Protein AF-A0A9D7CZA5-F1 (afdb_monomer)

Radius of gyration: 18.23 Å; Cα contacts (8 Å, |Δi|>4): 110; chains: 1; bounding box: 35×33×48 Å

Nearest PDB structures (foldseek):
  3wmr-assembly3_C  TM=8.421E-01  e=1.450E-01  Streptomyces halstedii
  1xrr-assembly1_A  TM=8.320E-01  e=4.072E-01  Thermoplasma acidophilum
  1gxs-assembly1_D  TM=5.970E-01  e=9.303E-01  Sorghum bicolor
  4iqe-assembly1_B  TM=3.210E-01  e=7.863E+00  Bacillus anthracis

Solvent-accessible surface area (backbone atoms only — not comparable to full-atom values): 5922 Å² total; per-residue (Å²): 108,69,37,78,40,105,58,94,59,70,37,78,58,67,68,72,68,82,68,52,75,71,87,70,74,88,54,65,69,60,52,32,54,54,35,51,65,45,83,59,82,39,83,45,80,42,15,32,94,63,27,82,78,59,98,57,42,68,62,52,64,62,28,34,74,43,69,45,81,47,71,41,65,86,23,21,66,56,29,78,75,66,33,38,69,62,51,49,52,54,54,52,62,58,71,74,105

Structure (mmCIF, N/CA/C/O backbone):
data_AF-A0A9D7CZA5-F1
#
_entry.id   AF-A0A9D7CZA5-F1
#
loop_
_atom_site.group_PDB
_atom_site.id
_atom_site.type_symbol
_atom_site.label_atom_id
_atom_site.label_alt_id
_atom_site.label_comp_id
_atom_site.label_asym_id
_atom_site.label_entity_id
_atom_site.label_seq_id
_atom_site.pdbx_PDB_ins_code
_atom_site.Cartn_x
_atom_site.Cartn_y
_atom_site.Cartn_z
_atom_site.occupancy
_atom_site.B_iso_or_equiv
_atom_site.auth_seq_id
_atom_site.auth_comp_id
_atom_site.auth_asym_id
_atom_site.auth_atom_id
_atom_site.pdbx_PDB_model_num
ATOM 1 N N . MET A 1 1 ? 7.344 -11.468 -22.134 1.00 72.25 1 MET A N 1
ATOM 2 C CA . MET A 1 1 ? 7.075 -11.820 -23.543 1.00 72.25 1 MET A CA 1
ATOM 3 C C . MET A 1 1 ? 7.873 -10.854 -24.406 1.00 72.25 1 MET A C 1
ATOM 5 O O . MET A 1 1 ? 7.912 -9.675 -24.074 1.00 72.25 1 MET A O 1
ATOM 9 N N . THR A 1 2 ? 8.581 -11.333 -25.421 1.00 88.06 2 THR A N 1
ATOM 10 C CA . THR A 1 2 ? 9.442 -10.518 -26.295 1.00 88.06 2 THR A CA 1
ATOM 11 C C . THR A 1 2 ? 8.942 -10.586 -27.737 1.00 88.06 2 THR A C 1
ATOM 13 O O . THR A 1 2 ? 8.266 -11.544 -28.108 1.00 88.06 2 THR A O 1
ATOM 16 N N . ALA A 1 3 ? 9.255 -9.566 -28.532 1.00 87.56 3 ALA A N 1
ATOM 17 C CA . ALA A 1 3 ? 9.012 -9.506 -29.971 1.00 87.56 3 ALA A CA 1
ATOM 18 C C . ALA A 1 3 ? 10.347 -9.331 -30.720 1.00 87.56 3 ALA A C 1
ATOM 20 O O . ALA A 1 3 ? 11.304 -8.832 -30.121 1.00 87.56 3 ALA A O 1
ATOM 21 N N . PRO A 1 4 ? 10.444 -9.736 -31.998 1.00 91.69 4 PRO A N 1
ATOM 22 C CA . PRO A 1 4 ? 11.604 -9.422 -32.830 1.00 91.69 4 PRO A CA 1
ATOM 23 C C . PRO A 1 4 ? 11.828 -7.906 -32.902 1.00 91.69 4 PRO A C 1
ATOM 25 O O . PRO A 1 4 ? 10.864 -7.144 -32.964 1.00 91.69 4 PRO A O 1
ATOM 28 N N . ALA A 1 5 ? 13.086 -7.468 -32.866 1.00 88.38 5 ALA A N 1
ATOM 29 C CA . ALA A 1 5 ? 13.441 -6.081 -33.159 1.00 88.38 5 ALA A CA 1
ATOM 30 C C . ALA A 1 5 ? 13.428 -5.823 -34.681 1.00 88.38 5 ALA A C 1
ATOM 32 O O . ALA A 1 5 ? 13.474 -6.768 -35.464 1.00 88.38 5 ALA A O 1
ATOM 33 N N . ASP A 1 6 ? 13.476 -4.556 -35.110 1.00 86.00 6 ASP A N 1
ATOM 34 C CA . ASP A 1 6 ? 13.627 -4.165 -36.532 1.00 86.00 6 ASP A CA 1
ATOM 35 C C . ASP A 1 6 ? 15.018 -4.520 -37.133 1.00 86.00 6 ASP A C 1
ATOM 37 O O . ASP A 1 6 ? 15.379 -4.076 -38.221 1.00 86.00 6 ASP A O 1
ATOM 41 N N . GLY A 1 7 ? 15.818 -5.321 -36.424 1.00 87.75 7 GLY A N 1
ATOM 42 C CA . GLY A 1 7 ? 17.155 -5.792 -36.785 1.00 87.75 7 GLY A CA 1
ATOM 43 C C . GLY A 1 7 ? 17.476 -7.091 -36.038 1.00 87.75 7 GLY A C 1
ATOM 44 O O . GLY A 1 7 ? 16.573 -7.842 -35.675 1.00 87.75 7 GLY A O 1
ATOM 45 N N . GLU A 1 8 ? 18.750 -7.377 -35.764 1.00 90.69 8 GLU A N 1
ATOM 46 C CA . GLU A 1 8 ? 19.095 -8.543 -34.941 1.00 90.69 8 GLU A CA 1
ATOM 47 C C . GLU A 1 8 ? 18.729 -8.315 -33.465 1.00 90.69 8 GLU A C 1
ATOM 49 O O . GLU A 1 8 ? 19.163 -7.348 -32.838 1.00 90.69 8 GLU A O 1
ATOM 54 N N . GLY A 1 9 ? 17.941 -9.230 -32.894 1.00 92.50 9 GLY A N 1
ATOM 55 C CA . GLY A 1 9 ? 17.630 -9.267 -31.465 1.00 92.50 9 GLY A CA 1
ATOM 56 C C . GLY A 1 9 ? 16.137 -9.230 -31.144 1.00 92.50 9 GLY A C 1
ATOM 57 O O . GLY A 1 9 ? 15.274 -9.432 -31.998 1.00 92.50 9 GLY A O 1
ATOM 58 N N . TYR A 1 10 ? 15.842 -8.988 -29.867 1.00 93.50 10 TYR A N 1
ATOM 59 C CA . TYR A 1 10 ? 14.487 -8.979 -29.326 1.00 93.50 10 TYR A CA 1
ATOM 60 C C . TYR A 1 10 ? 14.235 -7.719 -28.501 1.00 93.50 10 TYR A C 1
ATOM 62 O O . TYR A 1 10 ? 15.101 -7.265 -27.753 1.00 93.50 10 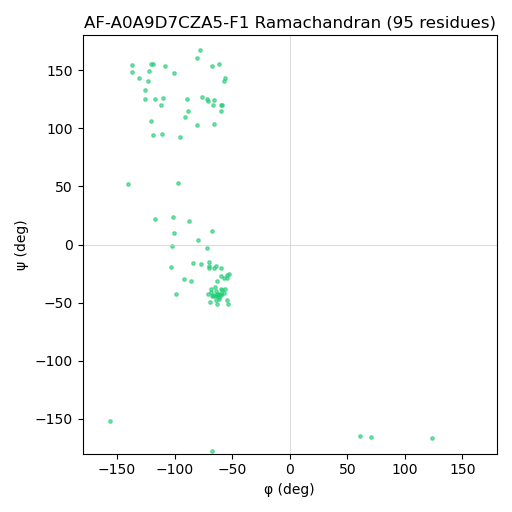TYR A O 1
ATOM 70 N N . VAL A 1 11 ? 13.015 -7.199 -28.585 1.00 91.12 11 VAL A N 1
ATOM 71 C CA . VAL A 1 11 ? 12.493 -6.143 -27.715 1.00 91.12 11 VAL A CA 1
ATOM 72 C C . VAL A 1 11 ? 11.448 -6.719 -26.766 1.00 91.12 11 VAL A C 1
ATOM 74 O O . VAL A 1 11 ? 10.788 -7.715 -27.063 1.00 91.12 11 VAL A O 1
ATOM 77 N N . TRP A 1 12 ? 11.273 -6.101 -25.600 1.00 87.38 12 TRP A N 1
ATOM 78 C CA . TRP A 1 12 ? 10.173 -6.460 -24.708 1.00 87.38 12 TRP A CA 1
ATOM 79 C C . TRP A 1 12 ? 8.843 -6.102 -25.367 1.00 87.38 12 TRP A C 1
ATOM 81 O O . TRP A 1 12 ? 8.620 -4.948 -25.725 1.00 87.38 12 TRP A O 1
ATOM 91 N N . ALA A 1 13 ? 7.958 -7.088 -25.497 1.00 86.00 13 ALA A N 1
ATOM 92 C CA . ALA A 1 13 ? 6.583 -6.844 -25.890 1.00 86.00 13 ALA A CA 1
ATOM 93 C C . ALA A 1 13 ? 5.826 -6.376 -24.641 1.00 86.00 13 ALA A C 1
ATOM 95 O O . ALA A 1 13 ? 5.520 -7.168 -23.749 1.00 86.00 13 ALA A O 1
ATOM 96 N N . TYR A 1 14 ? 5.587 -5.071 -24.559 1.00 83.69 14 TYR A N 1
ATOM 97 C CA . TYR A 1 14 ? 4.734 -4.434 -23.561 1.00 83.69 14 TYR A CA 1
ATOM 98 C C . TYR A 1 14 ? 3.875 -3.381 -24.261 1.00 83.69 14 TYR A C 1
ATOM 100 O O . TYR A 1 14 ? 4.256 -2.858 -25.308 1.00 83.69 14 TYR A O 1
ATOM 108 N N . ASP A 1 15 ? 2.716 -3.069 -23.689 1.00 84.12 15 ASP A N 1
ATOM 109 C CA . ASP A 1 15 ? 1.877 -1.978 -24.181 1.00 84.12 15 ASP A CA 1
ATOM 110 C C . ASP A 1 15 ? 2.602 -0.632 -23.956 1.00 84.12 15 ASP A C 1
ATOM 112 O O . ASP A 1 15 ? 2.891 -0.299 -22.800 1.00 84.12 15 ASP A O 1
ATOM 116 N N . PRO A 1 16 ? 2.890 0.162 -25.012 1.00 80.88 16 PRO A N 1
ATOM 117 C CA . PRO A 1 16 ? 3.573 1.453 -24.900 1.00 80.88 16 PRO A CA 1
ATOM 118 C C . PRO A 1 16 ? 2.934 2.422 -23.898 1.00 80.88 16 PRO A C 1
ATOM 120 O O . PRO A 1 16 ? 3.643 3.261 -23.336 1.00 80.88 16 PRO A O 1
ATOM 123 N N . LEU A 1 17 ? 1.632 2.292 -23.614 1.00 81.00 17 LEU A N 1
ATOM 124 C CA . LEU A 1 17 ? 0.941 3.101 -22.610 1.00 81.00 17 LEU A CA 1
ATOM 125 C C . LEU A 1 17 ? 1.422 2.836 -21.179 1.00 81.00 17 LEU A C 1
ATOM 127 O O . LEU A 1 17 ? 1.326 3.732 -20.348 1.00 81.00 17 LEU A O 1
ATOM 131 N N . HIS A 1 18 ? 2.057 1.696 -20.891 1.00 76.12 18 HIS A N 1
ATOM 132 C CA . HIS A 1 18 ? 2.733 1.481 -19.602 1.00 76.12 18 HIS A CA 1
ATOM 133 C C . HIS A 1 18 ? 3.909 2.445 -19.386 1.00 76.12 18 HIS A C 1
ATOM 135 O O . HIS A 1 18 ? 4.355 2.646 -18.258 1.00 76.12 18 HIS A O 1
ATOM 141 N N . ARG A 1 19 ? 4.419 3.056 -20.463 1.00 73.88 19 ARG A N 1
ATOM 142 C CA . ARG A 1 19 ? 5.422 4.128 -20.421 1.00 73.88 19 ARG A CA 1
ATOM 143 C C . ARG A 1 19 ? 4.837 5.515 -20.641 1.00 73.88 19 ARG A C 1
ATOM 145 O O . ARG A 1 19 ? 5.602 6.486 -20.617 1.00 73.88 19 ARG A O 1
ATOM 152 N N . ALA A 1 20 ? 3.529 5.637 -20.868 1.00 79.62 20 ALA A N 1
ATOM 153 C CA . ALA A 1 20 ? 2.898 6.943 -20.901 1.00 79.62 20 ALA A CA 1
ATOM 154 C C . ALA A 1 20 ? 3.151 7.605 -19.545 1.00 79.62 20 ALA A C 1
ATOM 156 O O . ALA A 1 20 ? 2.790 7.078 -18.492 1.00 79.62 20 ALA A O 1
ATOM 157 N N . ARG A 1 21 ? 3.813 8.764 -19.559 1.00 67.56 21 ARG A N 1
ATOM 158 C CA . ARG A 1 21 ? 3.883 9.594 -18.360 1.00 67.56 21 ARG A CA 1
ATOM 159 C C . ARG A 1 21 ? 2.462 10.060 -18.100 1.00 67.56 21 ARG A C 1
ATOM 161 O O . ARG A 1 21 ? 1.990 10.944 -18.808 1.00 67.56 21 ARG A O 1
ATOM 168 N N . SER A 1 22 ? 1.785 9.474 -17.116 1.00 61.34 22 SER A N 1
ATOM 169 C CA . SER A 1 22 ? 0.625 10.142 -16.537 1.00 61.34 22 SER A CA 1
ATOM 170 C C . SER A 1 22 ? 1.144 11.468 -15.975 1.00 61.34 22 SER A C 1
ATOM 172 O O . SER A 1 22 ? 2.004 11.446 -15.093 1.00 61.34 22 SER A O 1
ATOM 174 N N . PRO A 1 23 ? 0.728 12.626 -16.513 1.00 64.88 23 PRO A N 1
ATOM 175 C CA . PRO A 1 23 ? 1.286 13.915 -16.113 1.00 64.88 23 PRO A CA 1
ATOM 176 C C . PRO A 1 23 ? 0.830 14.333 -14.710 1.00 64.88 23 PRO A C 1
ATOM 178 O O . PRO A 1 23 ? 1.255 15.374 -14.214 1.00 64.88 23 PRO A O 1
ATOM 181 N N . TYR A 1 24 ? -0.038 13.548 -14.068 1.00 73.69 24 TYR A N 1
ATOM 182 C CA . TYR A 1 24 ? -0.562 13.866 -12.754 1.00 73.69 24 TYR A CA 1
ATOM 183 C C . TYR A 1 24 ? 0.361 13.317 -11.665 1.00 73.69 24 TYR A C 1
ATOM 185 O O . TYR A 1 24 ? 0.498 12.097 -11.536 1.00 73.69 24 TYR A O 1
ATOM 193 N N . PRO A 1 25 ? 0.990 14.194 -10.864 1.00 82.50 25 PRO A N 1
ATOM 194 C CA . PRO A 1 25 ? 1.724 13.748 -9.694 1.00 82.50 25 PRO A CA 1
ATOM 195 C C . PRO A 1 25 ? 0.770 13.055 -8.719 1.00 82.50 25 PRO A C 1
ATOM 197 O O . 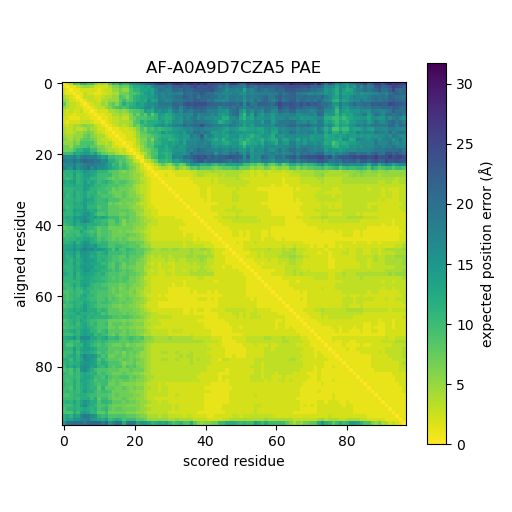PRO A 1 25 ? -0.429 13.346 -8.679 1.00 82.50 25 PRO A O 1
ATOM 200 N N . PHE A 1 26 ? 1.313 12.168 -7.888 1.00 87.12 26 PHE A N 1
ATOM 201 C CA . PHE A 1 26 ? 0.553 11.609 -6.779 1.00 87.12 26 PHE A CA 1
ATOM 202 C C . PHE A 1 26 ? 0.104 12.736 -5.837 1.00 87.12 26 PHE A C 1
ATOM 204 O O . PHE A 1 26 ? 0.927 13.462 -5.279 1.00 87.12 26 PHE A O 1
ATOM 211 N N . GLN A 1 27 ? -1.208 12.888 -5.658 1.00 92.75 27 GLN A N 1
ATOM 212 C CA . GLN A 1 27 ? -1.786 13.920 -4.802 1.00 92.75 27 GLN A CA 1
ATOM 213 C C . GLN A 1 27 ? -2.061 13.353 -3.405 1.00 92.75 27 GLN A C 1
ATOM 215 O O . GLN A 1 27 ? -3.139 12.821 -3.143 1.00 92.75 27 GLN A O 1
ATOM 220 N N . ALA A 1 28 ? -1.097 13.492 -2.490 1.00 93.56 28 ALA A N 1
ATOM 221 C CA . ALA A 1 28 ? -1.195 12.947 -1.131 1.00 93.56 28 ALA A CA 1
ATOM 222 C C . ALA A 1 28 ? -2.441 13.434 -0.367 1.00 93.56 28 ALA A C 1
ATOM 224 O O . ALA A 1 28 ? -3.098 12.650 0.316 1.00 93.56 28 ALA A O 1
ATOM 225 N N . ALA A 1 29 ? -2.823 14.705 -0.537 1.00 95.38 29 ALA A N 1
ATOM 226 C CA . ALA A 1 29 ? -4.033 15.255 0.073 1.00 95.38 29 ALA A CA 1
ATOM 227 C C . ALA A 1 29 ? -5.311 14.562 -0.431 1.00 95.38 29 ALA A C 1
ATOM 229 O O . ALA A 1 29 ? -6.166 14.195 0.374 1.00 95.38 29 ALA A O 1
ATOM 230 N N . ALA A 1 30 ? -5.418 14.333 -1.745 1.00 96.31 30 ALA A N 1
ATOM 231 C CA . ALA A 1 30 ? -6.556 13.634 -2.336 1.00 96.31 30 ALA A CA 1
ATOM 232 C C . ALA A 1 30 ? -6.604 12.170 -1.877 1.00 96.31 30 ALA A C 1
ATOM 234 O O . ALA A 1 30 ? -7.655 11.695 -1.454 1.00 96.31 30 ALA A O 1
ATOM 235 N N . PHE A 1 31 ? -5.457 11.480 -1.871 1.00 96.62 31 PHE A N 1
ATOM 236 C CA . PHE A 1 31 ? -5.354 10.119 -1.342 1.00 96.62 31 PHE A CA 1
ATOM 237 C C . PHE A 1 31 ? -5.878 10.030 0.095 1.00 96.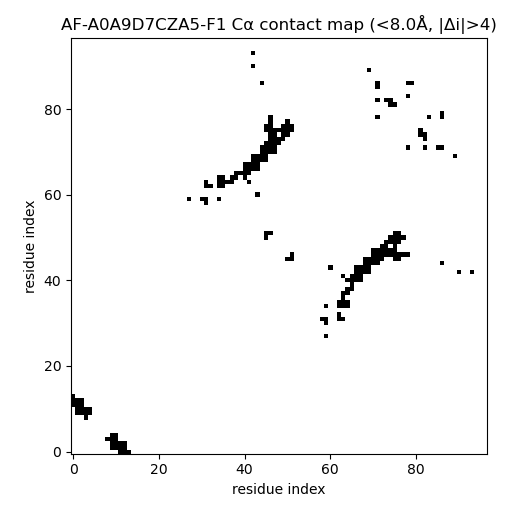62 31 PHE A C 1
ATOM 239 O O . PHE A 1 31 ? -6.741 9.202 0.381 1.00 96.62 31 PHE A O 1
ATOM 246 N N . ARG A 1 32 ? -5.404 10.903 0.995 1.00 97.75 32 ARG A N 1
ATOM 247 C CA . ARG A 1 32 ? -5.828 10.887 2.402 1.00 97.75 32 ARG A CA 1
ATOM 248 C C . ARG A 1 32 ? -7.311 11.214 2.566 1.00 97.75 32 ARG A C 1
ATOM 250 O O . ARG A 1 32 ? -7.960 10.609 3.413 1.00 97.75 32 ARG A O 1
ATOM 257 N N . ALA A 1 33 ? -7.859 12.119 1.752 1.00 98.19 33 ALA A N 1
ATOM 258 C CA . ALA A 1 33 ? -9.291 12.412 1.757 1.00 98.19 33 ALA A CA 1
ATOM 259 C C . ALA A 1 33 ? -10.126 11.177 1.378 1.00 98.19 33 ALA A C 1
ATOM 261 O O . ALA A 1 33 ? -11.117 10.882 2.045 1.00 98.19 33 ALA A O 1
ATOM 262 N N . PHE A 1 34 ? -9.698 10.415 0.366 1.00 97.88 34 PHE A N 1
ATOM 263 C CA . PHE A 1 34 ? -10.352 9.155 0.006 1.00 97.88 34 PHE A CA 1
ATOM 264 C C . PHE A 1 34 ? -10.178 8.080 1.081 1.00 97.88 34 PHE A C 1
ATOM 266 O O . PHE A 1 34 ? -11.160 7.447 1.460 1.00 97.88 34 PHE A O 1
ATOM 273 N N . ALA A 1 35 ? -8.972 7.913 1.627 1.00 98.25 35 ALA A N 1
ATOM 274 C CA . ALA A 1 35 ? -8.712 6.965 2.710 1.00 98.25 35 ALA A CA 1
ATOM 275 C C . ALA A 1 35 ? -9.597 7.241 3.942 1.00 98.25 35 ALA A C 1
ATOM 277 O O . ALA A 1 35 ? -10.188 6.319 4.503 1.00 98.25 35 ALA A O 1
ATOM 278 N N . ALA A 1 36 ? -9.778 8.514 4.304 1.00 98.25 36 ALA A N 1
ATOM 279 C CA . ALA A 1 36 ? -10.637 8.932 5.411 1.00 98.25 36 ALA A CA 1
ATOM 280 C C . ALA A 1 36 ? -12.142 8.752 5.143 1.00 98.25 36 ALA A C 1
ATOM 282 O O . ALA A 1 36 ? -12.938 8.756 6.090 1.00 98.25 36 ALA A O 1
ATOM 283 N N . ALA A 1 37 ? -12.552 8.617 3.879 1.00 98.38 37 ALA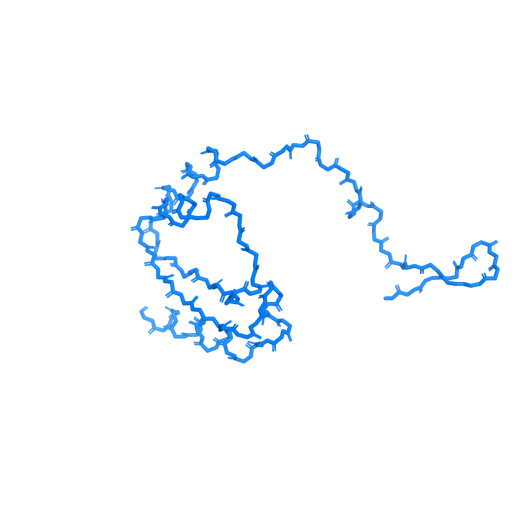 A N 1
ATOM 284 C CA . ALA A 1 37 ? -13.935 8.350 3.493 1.00 98.38 37 ALA A CA 1
ATOM 285 C C . ALA A 1 37 ? -14.293 6.854 3.541 1.00 98.38 37 ALA A C 1
ATOM 287 O O . ALA A 1 37 ? -15.476 6.517 3.563 1.00 98.38 37 ALA A O 1
ATOM 288 N N . ILE A 1 38 ? -13.303 5.956 3.588 1.00 98.44 38 ILE A N 1
ATOM 289 C CA . ILE A 1 38 ? -13.532 4.513 3.698 1.00 98.44 38 ILE A CA 1
ATOM 290 C C . ILE A 1 38 ? -14.049 4.183 5.104 1.00 98.44 38 ILE A C 1
ATOM 292 O O . ILE A 1 38 ? -13.428 4.521 6.113 1.00 98.44 38 ILE A O 1
ATOM 296 N N . GLN A 1 39 ? -15.216 3.535 5.157 1.00 98.00 39 GLN A N 1
ATOM 297 C CA . GLN A 1 39 ? -15.912 3.191 6.404 1.00 98.00 39 GLN A CA 1
ATOM 298 C C . GLN A 1 39 ? -15.767 1.717 6.800 1.00 98.00 39 GLN A C 1
ATOM 300 O O . GLN A 1 39 ? -16.002 1.379 7.957 1.00 98.00 39 GLN A O 1
ATOM 305 N N . CYS A 1 40 ? -15.403 0.839 5.863 1.00 97.31 40 CYS A N 1
ATOM 306 C CA . CYS A 1 40 ? -15.152 -0.565 6.166 1.00 97.31 40 CYS A CA 1
ATOM 307 C C . CYS A 1 40 ? -13.745 -0.767 6.759 1.00 97.31 40 CYS A C 1
ATOM 309 O O . CYS A 1 40 ? -12.873 0.089 6.575 1.00 97.31 40 CYS A O 1
ATOM 311 N N . PRO A 1 41 ? -13.503 -1.892 7.457 1.00 97.94 41 PRO A N 1
ATOM 312 C CA . PRO A 1 41 ? -12.157 -2.276 7.859 1.00 97.94 41 PRO A CA 1
ATOM 313 C C . PRO A 1 41 ? -11.211 -2.367 6.655 1.00 97.94 41 PRO A C 1
ATOM 315 O O . PRO A 1 41 ? -11.608 -2.820 5.579 1.00 97.94 41 PRO A O 1
ATOM 318 N N . VAL A 1 42 ? -9.952 -1.971 6.846 1.00 98.38 42 VAL A N 1
ATOM 3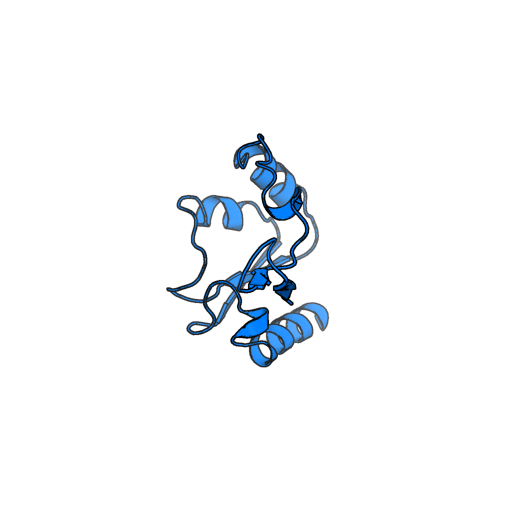19 C CA . VAL A 1 42 ? -8.898 -2.045 5.826 1.00 98.38 42 VAL A CA 1
ATOM 320 C C . VAL A 1 42 ? -7.694 -2.803 6.367 1.00 98.38 42 VAL A C 1
ATOM 322 O O . VAL A 1 42 ? -7.121 -2.420 7.384 1.00 98.38 42 VAL A O 1
ATOM 325 N N . LEU A 1 43 ? -7.265 -3.841 5.654 1.00 98.50 43 LEU A N 1
ATOM 326 C CA . LEU A 1 43 ? -5.975 -4.482 5.887 1.00 98.50 43 LEU A CA 1
ATOM 327 C C . LEU A 1 43 ? -4.893 -3.796 5.046 1.00 98.50 43 LEU A C 1
ATOM 329 O O . LEU A 1 43 ? -5.000 -3.723 3.823 1.00 98.50 43 LEU A O 1
ATOM 333 N N . ILE A 1 44 ? -3.830 -3.343 5.702 1.00 97.88 44 ILE A N 1
ATOM 334 C CA . ILE A 1 44 ? -2.627 -2.794 5.079 1.00 97.88 44 ILE A CA 1
ATOM 335 C C . ILE A 1 44 ? -1.491 -3.781 5.338 1.00 97.88 44 ILE A C 1
ATOM 337 O O . ILE A 1 44 ? -1.155 -4.064 6.487 1.00 97.88 44 ILE A O 1
ATOM 341 N N . VAL A 1 45 ? -0.900 -4.316 4.270 1.00 97.94 45 VAL A N 1
ATOM 342 C CA . VAL A 1 45 ? 0.209 -5.273 4.366 1.00 97.94 45 VAL A CA 1
ATOM 343 C C . VAL A 1 45 ? 1.491 -4.611 3.877 1.00 97.94 45 VAL A C 1
ATOM 345 O O . VAL A 1 45 ? 1.536 -4.092 2.765 1.00 97.94 45 VAL A O 1
ATOM 348 N N . SER A 1 46 ? 2.528 -4.636 4.710 1.00 97.19 46 SER A N 1
ATOM 349 C CA . SER A 1 46 ? 3.872 -4.149 4.399 1.00 97.19 46 SER A CA 1
ATOM 350 C C . SER A 1 46 ? 4.812 -5.303 4.050 1.00 97.19 46 SER A C 1
ATOM 352 O O . SER A 1 46 ? 4.702 -6.406 4.587 1.00 97.19 46 SER A O 1
ATOM 354 N N . GLY A 1 47 ? 5.759 -5.032 3.152 1.00 97.00 47 GLY A N 1
ATOM 355 C CA . GLY A 1 47 ? 6.781 -5.976 2.699 1.00 97.00 47 GLY A CA 1
ATOM 356 C C . GLY A 1 47 ? 8.054 -6.009 3.547 1.00 97.00 47 GLY A C 1
ATOM 357 O O . GLY A 1 47 ? 9.104 -6.400 3.033 1.00 97.00 47 GLY A O 1
ATOM 358 N N . GLY A 1 48 ? 7.988 -5.544 4.798 1.00 95.06 48 GLY A N 1
ATOM 359 C CA . GLY A 1 48 ? 9.161 -5.413 5.660 1.00 95.06 48 GLY A CA 1
ATOM 360 C C . GLY A 1 48 ? 10.100 -4.290 5.214 1.00 95.06 48 GLY A C 1
ATOM 361 O O . GLY A 1 48 ? 9.726 -3.490 4.365 1.00 95.06 48 GLY A O 1
ATOM 362 N N . PRO A 1 49 ? 11.348 -4.237 5.711 1.00 95.38 49 PRO A N 1
ATOM 363 C CA . PRO A 1 49 ? 12.266 -3.111 5.480 1.00 95.38 49 PRO A CA 1
ATOM 364 C C . PRO A 1 49 ? 12.615 -2.824 4.010 1.00 95.38 49 PRO A C 1
ATOM 366 O O . PRO A 1 49 ? 13.090 -1.741 3.683 1.00 95.38 49 PRO A O 1
ATOM 369 N N . THR A 1 50 ? 12.420 -3.806 3.125 1.00 95.25 50 THR A N 1
ATOM 370 C CA . THR A 1 50 ? 12.674 -3.693 1.674 1.00 95.25 50 THR A CA 1
ATOM 371 C C . THR A 1 50 ? 11.393 -3.464 0.864 1.00 95.25 50 THR A C 1
ATOM 373 O O . THR A 1 50 ? 11.392 -3.558 -0.367 1.00 95.25 50 THR A O 1
ATOM 376 N N . GLY A 1 51 ? 10.282 -3.197 1.554 1.00 94.75 51 GLY A N 1
ATOM 377 C CA . GLY A 1 51 ? 9.017 -2.792 0.969 1.00 94.75 51 GLY A CA 1
ATOM 378 C C . GLY A 1 51 ? 9.078 -1.406 0.331 1.00 94.75 51 GLY A C 1
ATOM 379 O O . GLY A 1 51 ? 10.112 -0.739 0.279 1.00 94.75 51 GLY A O 1
ATOM 380 N N . PHE A 1 52 ? 7.934 -0.964 -0.183 1.00 94.31 52 PHE A N 1
ATOM 381 C CA . PHE A 1 52 ? 7.793 0.402 -0.671 1.00 94.31 52 PHE A CA 1
ATOM 382 C C . PHE A 1 52 ? 7.301 1.305 0.455 1.00 94.31 52 PHE A C 1
ATOM 384 O O . PHE A 1 52 ? 6.136 1.227 0.837 1.00 94.31 52 PHE A O 1
ATOM 391 N N . HIS A 1 53 ? 8.192 2.173 0.928 1.00 94.81 53 HIS A N 1
ATOM 392 C CA . HIS A 1 53 ? 7.963 3.080 2.050 1.00 94.81 53 HIS A CA 1
ATOM 393 C C . HIS A 1 53 ? 8.090 4.536 1.578 1.00 94.81 53 HIS A C 1
ATOM 395 O O . HIS A 1 53 ? 9.207 5.053 1.469 1.00 94.81 53 HIS A O 1
ATOM 401 N N . PRO A 1 54 ? 6.983 5.205 1.199 1.00 93.62 54 PRO A N 1
ATOM 402 C CA . PRO A 1 54 ? 7.019 6.631 0.891 1.00 93.62 54 PRO A CA 1
ATOM 403 C C . PRO A 1 54 ? 7.300 7.455 2.159 1.00 93.62 54 PRO A C 1
ATOM 405 O O . PRO A 1 54 ? 6.951 7.047 3.260 1.00 93.62 54 PRO A O 1
ATOM 408 N N . LEU A 1 55 ? 7.887 8.649 2.011 1.00 95.12 55 LEU A N 1
ATOM 409 C CA . LEU A 1 55 ? 8.241 9.509 3.157 1.00 95.12 55 LEU A CA 1
ATOM 410 C C . LEU A 1 55 ? 7.042 9.867 4.055 1.00 95.12 55 LEU A C 1
ATOM 412 O O . LEU A 1 55 ? 7.216 10.096 5.244 1.00 95.12 55 LEU A O 1
ATOM 416 N N . ASP A 1 56 ? 5.840 9.924 3.482 1.00 95.81 56 ASP A N 1
ATOM 417 C CA . ASP A 1 56 ? 4.576 10.237 4.152 1.00 95.81 56 ASP A CA 1
ATOM 418 C C . ASP A 1 56 ? 3.730 8.982 4.454 1.00 95.81 56 ASP A C 1
ATOM 420 O O . ASP A 1 56 ? 2.507 9.069 4.569 1.00 95.81 56 ASP A O 1
ATOM 424 N N . GLU A 1 57 ? 4.343 7.798 4.549 1.00 96.12 57 GLU A N 1
ATOM 425 C CA . GLU A 1 57 ? 3.638 6.532 4.791 1.00 96.12 57 GLU A CA 1
ATOM 426 C C . GLU A 1 57 ? 2.761 6.561 6.044 1.00 96.12 57 GLU A C 1
ATOM 428 O O . GLU A 1 57 ? 1.583 6.214 5.959 1.00 96.12 57 GLU A O 1
ATOM 433 N N . ASP A 1 58 ? 3.286 7.037 7.174 1.00 96.69 58 ASP A N 1
ATOM 434 C CA . ASP A 1 58 ? 2.535 7.104 8.432 1.00 96.69 58 ASP A CA 1
ATOM 435 C C . ASP A 1 58 ? 1.274 7.968 8.301 1.00 96.69 58 ASP A C 1
ATOM 437 O O . ASP A 1 58 ? 0.209 7.616 8.812 1.00 96.69 58 ASP A O 1
ATOM 441 N N . GLU A 1 59 ? 1.350 9.073 7.553 1.00 97.69 59 GLU A N 1
ATOM 442 C CA . GLU A 1 59 ? 0.201 9.942 7.282 1.00 97.69 59 GLU A CA 1
ATOM 443 C C . GLU A 1 59 ? -0.831 9.251 6.383 1.00 97.69 59 GLU A C 1
ATOM 445 O O . GLU A 1 59 ? -2.041 9.419 6.559 1.00 97.69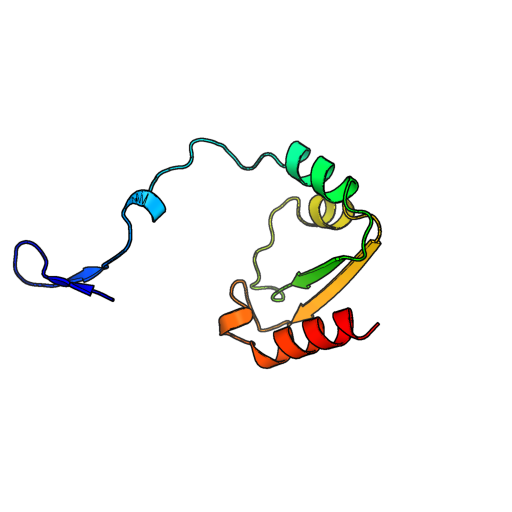 59 GLU A O 1
ATOM 450 N N . ARG A 1 60 ? -0.363 8.476 5.398 1.00 96.81 60 ARG A N 1
ATOM 451 C CA . ARG A 1 60 ? -1.214 7.726 4.466 1.00 96.81 60 ARG A CA 1
ATOM 452 C C . ARG A 1 60 ? -1.938 6.588 5.170 1.00 96.81 60 ARG A C 1
ATOM 454 O O . ARG A 1 60 ? -3.152 6.465 5.034 1.00 96.81 60 ARG A O 1
ATOM 461 N N . VAL A 1 61 ? -1.205 5.785 5.933 1.00 97.56 61 VAL A N 1
ATOM 462 C CA . VAL A 1 61 ? -1.742 4.690 6.746 1.00 97.56 61 VAL A CA 1
ATOM 463 C C . VAL A 1 61 ? -2.673 5.252 7.820 1.00 97.56 61 VAL A C 1
ATOM 465 O O . VAL A 1 61 ? -3.776 4.744 8.015 1.00 97.56 61 VAL A O 1
ATOM 468 N N . GLY A 1 62 ? -2.282 6.350 8.468 1.00 97.94 62 GLY A N 1
ATOM 469 C CA . GLY A 1 62 ? -3.059 7.033 9.500 1.00 97.94 62 GLY A CA 1
ATOM 470 C C . GLY A 1 62 ? -4.429 7.541 9.046 1.00 97.94 62 GLY A C 1
ATOM 471 O O . GLY A 1 62 ? -5.339 7.631 9.870 1.00 97.94 62 GLY A O 1
ATOM 472 N N . ALA A 1 63 ? -4.598 7.835 7.753 1.00 98.31 63 ALA A N 1
ATOM 473 C CA . ALA A 1 63 ? -5.838 8.375 7.203 1.00 98.31 63 ALA A CA 1
ATOM 474 C C . ALA A 1 63 ? -7.002 7.366 7.171 1.00 98.31 63 ALA A C 1
ATOM 476 O O . ALA A 1 63 ? -8.159 7.780 7.117 1.00 98.31 63 ALA A O 1
ATOM 477 N N . PHE A 1 64 ? -6.730 6.060 7.233 1.00 98.50 64 PHE A N 1
ATOM 478 C CA . PHE A 1 64 ? -7.781 5.043 7.300 1.00 98.50 64 PHE A CA 1
ATOM 479 C C . PHE A 1 64 ? -8.387 4.973 8.707 1.00 98.50 64 PHE A C 1
ATOM 481 O O . PHE A 1 64 ? -7.665 4.785 9.691 1.00 98.50 64 PHE A O 1
ATOM 488 N N . ARG A 1 65 ? -9.722 5.084 8.798 1.00 97.25 65 ARG A N 1
ATOM 489 C CA . ARG A 1 65 ? -10.470 5.099 10.073 1.00 97.25 65 ARG A CA 1
ATOM 490 C C . ARG A 1 65 ? -10.341 3.793 10.850 1.00 97.25 65 ARG A C 1
ATOM 492 O O . ARG A 1 65 ? -10.011 3.813 12.031 1.00 97.25 65 ARG A O 1
ATOM 499 N N . THR A 1 66 ? -10.595 2.678 10.175 1.00 97.56 66 THR A N 1
ATOM 500 C CA . THR A 1 66 ? -10.520 1.331 10.742 1.00 97.56 66 THR A CA 1
ATOM 501 C C . THR A 1 66 ? -9.503 0.553 9.937 1.00 97.56 66 THR A C 1
ATOM 503 O O . THR A 1 66 ? -9.755 0.205 8.785 1.00 97.56 66 THR A O 1
ATOM 506 N N . ARG A 1 67 ? -8.330 0.324 10.526 1.00 97.69 67 ARG A N 1
ATOM 507 C CA . ARG A 1 67 ? -7.206 -0.293 9.829 1.00 97.69 67 ARG A CA 1
ATOM 508 C C . ARG A 1 67 ? -6.501 -1.330 10.679 1.00 97.69 67 ARG A C 1
ATOM 510 O O . ARG A 1 67 ? -6.368 -1.169 11.890 1.00 97.69 67 ARG A O 1
ATOM 517 N N . GLU A 1 68 ? -5.977 -2.328 9.997 1.00 97.88 68 GLU A N 1
ATOM 518 C CA . GLU A 1 68 ? -5.075 -3.330 10.534 1.00 97.88 68 GLU A CA 1
ATOM 519 C C . GLU A 1 68 ? -3.793 -3.313 9.726 1.00 97.88 68 GLU A C 1
ATOM 521 O O . GLU A 1 68 ? -3.823 -3.163 8.506 1.00 97.88 68 GLU A O 1
ATOM 526 N N . ILE A 1 69 ? -2.667 -3.460 10.413 1.00 97.50 69 ILE A N 1
ATOM 527 C CA . ILE A 1 69 ? -1.351 -3.443 9.790 1.00 97.50 69 ILE A CA 1
ATOM 528 C C . ILE A 1 69 ? -0.717 -4.807 10.019 1.00 97.50 69 ILE A C 1
ATOM 530 O O . ILE A 1 69 ? -0.603 -5.259 11.157 1.00 97.50 69 ILE A O 1
ATOM 534 N N . ALA A 1 70 ? -0.299 -5.446 8.935 1.00 97.81 70 ALA A N 1
ATOM 535 C CA . ALA A 1 70 ? 0.484 -6.670 8.961 1.00 97.81 70 ALA A CA 1
ATOM 536 C C . ALA A 1 70 ? 1.798 -6.452 8.209 1.00 97.81 70 ALA A C 1
ATOM 538 O O . ALA A 1 70 ? 1.856 -5.683 7.250 1.00 97.81 70 ALA A O 1
ATOM 539 N N . VAL A 1 71 ? 2.855 -7.142 8.627 1.00 97.88 71 VAL A N 1
ATOM 540 C CA . VAL A 1 71 ? 4.174 -7.052 7.993 1.00 97.88 71 VAL A CA 1
ATOM 541 C C . VAL A 1 71 ? 4.634 -8.453 7.611 1.00 97.88 71 VAL A C 1
ATOM 543 O O . VAL A 1 71 ? 4.543 -9.382 8.412 1.00 97.88 71 VAL A O 1
ATOM 546 N N . ILE A 1 72 ? 5.115 -8.605 6.379 1.00 98.19 72 ILE A N 1
ATOM 547 C CA . ILE A 1 72 ? 5.847 -9.785 5.922 1.00 98.19 72 ILE A CA 1
ATOM 548 C C . ILE A 1 72 ? 7.296 -9.346 5.704 1.00 98.19 72 ILE A C 1
ATOM 550 O O . ILE A 1 72 ? 7.628 -8.817 4.644 1.00 98.19 72 ILE A O 1
ATOM 554 N N . ASP A 1 73 ? 8.141 -9.545 6.719 1.00 97.31 73 ASP A N 1
ATOM 555 C CA . ASP A 1 73 ? 9.475 -8.925 6.830 1.00 97.31 73 ASP A CA 1
ATOM 556 C C . ASP A 1 73 ? 10.407 -9.143 5.624 1.00 97.31 73 ASP A C 1
ATOM 558 O O . ASP A 1 73 ? 11.296 -8.337 5.359 1.00 97.31 73 ASP A O 1
ATOM 562 N N . ASP A 1 74 ? 10.209 -10.229 4.881 1.00 97.19 74 ASP A N 1
ATOM 563 C CA . ASP A 1 74 ? 11.054 -10.681 3.778 1.00 97.19 74 ASP A CA 1
ATOM 564 C C . ASP A 1 74 ? 10.325 -10.704 2.419 1.00 97.19 74 ASP A C 1
ATOM 566 O O . ASP A 1 74 ? 10.728 -11.434 1.510 1.00 97.19 74 ASP A O 1
ATOM 570 N N . ALA A 1 75 ? 9.235 -9.941 2.274 1.00 97.38 75 ALA A N 1
ATOM 571 C CA . ALA A 1 75 ? 8.445 -9.915 1.043 1.00 97.38 75 ALA A CA 1
ATOM 572 C C . ALA A 1 75 ? 8.863 -8.824 0.043 1.00 97.38 75 ALA A C 1
ATOM 574 O O . ALA A 1 75 ? 8.705 -9.012 -1.166 1.00 97.38 75 ALA A O 1
ATOM 575 N N . GLY A 1 76 ? 9.391 -7.689 0.498 1.00 97.31 76 GLY A N 1
ATOM 576 C CA . GLY A 1 76 ? 9.657 -6.539 -0.366 1.00 97.31 76 GLY A CA 1
ATOM 577 C C . GLY A 1 76 ? 8.388 -5.975 -1.024 1.00 97.31 76 GLY A C 1
ATOM 578 O O . GLY A 1 76 ? 7.263 -6.263 -0.614 1.00 97.31 76 GLY A O 1
ATOM 579 N N . HIS A 1 77 ? 8.542 -5.145 -2.060 1.00 96.06 77 HIS A N 1
ATOM 580 C CA . HIS A 1 77 ? 7.400 -4.446 -2.672 1.00 96.06 77 HIS A CA 1
ATOM 581 C C . HIS A 1 77 ? 6.374 -5.384 -3.336 1.00 96.06 77 HIS A C 1
ATOM 583 O O . HIS A 1 77 ? 5.165 -5.190 -3.213 1.00 96.06 77 HIS A O 1
ATOM 589 N N . MET A 1 78 ? 6.847 -6.429 -4.019 1.00 96.19 78 MET A N 1
ATOM 590 C CA . MET A 1 78 ? 6.015 -7.327 -4.827 1.00 96.19 78 MET A CA 1
ATOM 591 C C . MET A 1 78 ? 5.629 -8.591 -4.047 1.00 96.19 78 MET A C 1
ATOM 593 O O . MET A 1 78 ? 5.825 -9.704 -4.523 1.00 96.19 78 MET A O 1
ATOM 597 N N . MET A 1 79 ? 5.067 -8.428 -2.844 1.00 97.31 79 MET A N 1
ATOM 598 C CA . MET A 1 79 ? 4.747 -9.526 -1.908 1.00 97.31 79 MET A CA 1
ATOM 599 C C . MET A 1 79 ? 3.878 -10.651 -2.491 1.00 97.31 79 MET A C 1
ATOM 601 O O . MET A 1 79 ? 4.006 -11.806 -2.095 1.00 97.31 79 MET A O 1
ATOM 605 N N . HIS A 1 80 ? 3.028 -10.330 -3.468 1.00 95.94 80 HIS A N 1
ATOM 606 C CA . HIS A 1 80 ? 2.209 -11.306 -4.188 1.00 95.94 80 HIS A CA 1
ATOM 607 C C . HIS A 1 80 ? 3.029 -12.223 -5.114 1.00 95.94 80 HIS A C 1
ATOM 609 O O . HIS A 1 80 ? 2.524 -13.256 -5.535 1.00 95.94 80 HIS A O 1
ATOM 615 N N . TRP A 1 81 ? 4.287 -11.878 -5.407 1.00 96.50 81 TRP A N 1
ATOM 616 C CA . TRP A 1 81 ? 5.247 -12.728 -6.120 1.00 96.50 81 TRP A CA 1
ATOM 617 C C . TRP A 1 81 ? 6.208 -13.440 -5.174 1.00 96.50 81 TRP A C 1
ATOM 619 O O . TRP A 1 81 ? 6.524 -14.607 -5.369 1.00 96.50 81 TRP A O 1
ATOM 629 N N . THR A 1 82 ? 6.715 -12.730 -4.168 1.00 98.06 82 THR A N 1
ATOM 630 C CA . THR A 1 82 ? 7.807 -13.221 -3.313 1.00 98.06 82 THR A CA 1
ATOM 631 C C . THR A 1 82 ? 7.317 -14.070 -2.145 1.00 98.06 82 THR A C 1
ATOM 633 O O . THR A 1 82 ? 8.039 -14.966 -1.702 1.00 98.06 82 THR A O 1
ATOM 636 N N . ARG A 1 83 ? 6.119 -13.784 -1.619 1.00 98.19 83 ARG A N 1
ATOM 637 C CA . ARG A 1 83 ? 5.500 -14.450 -0.462 1.00 98.19 83 ARG A CA 1
ATOM 638 C C . ARG A 1 83 ? 3.985 -14.663 -0.665 1.00 98.19 83 ARG A C 1
ATOM 640 O O . ARG A 1 83 ? 3.205 -14.281 0.215 1.00 98.19 83 ARG A O 1
ATOM 647 N N . PRO A 1 84 ? 3.545 -15.262 -1.791 1.00 98.12 84 PRO A N 1
ATOM 648 C CA . PRO A 1 84 ? 2.126 -15.377 -2.126 1.00 98.12 84 PRO A CA 1
ATOM 649 C C . PRO A 1 84 ? 1.316 -16.123 -1.060 1.00 98.12 84 PRO A C 1
ATOM 651 O O . PRO A 1 84 ? 0.221 -15.688 -0.719 1.00 98.12 84 PRO A O 1
ATOM 654 N N . GLU A 1 85 ? 1.856 -17.190 -0.468 1.00 98.50 85 GLU A N 1
ATOM 655 C CA . GLU A 1 85 ? 1.158 -17.988 0.546 1.00 98.50 85 GLU A CA 1
ATOM 656 C C . GLU A 1 85 ? 0.955 -17.203 1.847 1.00 98.50 85 GLU A C 1
ATOM 658 O O . GLU A 1 85 ? -0.121 -17.253 2.445 1.00 98.50 85 GLU A O 1
ATOM 663 N N . ARG A 1 86 ? 1.969 -16.436 2.275 1.00 98.38 86 ARG A N 1
ATOM 664 C CA . ARG A 1 86 ? 1.872 -15.596 3.481 1.00 98.38 86 ARG A CA 1
ATOM 665 C C . ARG A 1 86 ? 0.872 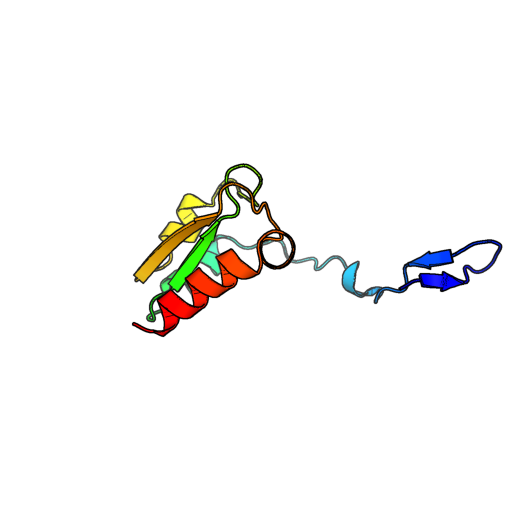-14.465 3.278 1.00 98.38 86 ARG A C 1
ATOM 667 O O . ARG A 1 86 ? 0.054 -14.213 4.158 1.00 98.38 86 ARG A O 1
ATOM 674 N N . LEU A 1 87 ? 0.910 -13.815 2.114 1.00 98.50 87 LEU A N 1
ATOM 675 C CA . LEU A 1 87 ? -0.059 -12.781 1.768 1.00 98.50 87 LEU A CA 1
ATOM 676 C C . LEU A 1 87 ? -1.484 -13.346 1.726 1.00 98.50 87 LEU A C 1
ATOM 678 O O . LEU A 1 87 ? -2.391 -12.761 2.315 1.00 98.50 87 LEU A O 1
ATOM 682 N N . ALA A 1 88 ? -1.679 -14.495 1.074 1.00 98.44 88 ALA A N 1
ATOM 683 C CA . ALA A 1 88 ? -2.980 -15.146 0.977 1.00 98.44 88 ALA A CA 1
ATOM 684 C C . ALA A 1 88 ? -3.543 -15.498 2.360 1.00 98.44 88 ALA A C 1
ATOM 686 O O . ALA A 1 88 ? -4.716 -15.236 2.620 1.00 98.44 88 ALA A O 1
ATOM 687 N N . ALA A 1 89 ? -2.713 -16.017 3.270 1.00 98.50 89 ALA A N 1
ATOM 688 C CA . ALA A 1 89 ? -3.131 -16.322 4.635 1.00 98.50 89 ALA A CA 1
ATOM 689 C C . ALA A 1 89 ? -3.645 -15.079 5.384 1.00 98.50 89 ALA A C 1
ATOM 691 O O . ALA A 1 89 ? -4.690 -15.148 6.029 1.00 98.50 89 ALA A O 1
ATOM 692 N N . LEU A 1 90 ? -2.961 -13.933 5.259 1.00 98.44 90 LEU A N 1
ATOM 693 C CA . LEU A 1 90 ? -3.401 -12.668 5.862 1.00 98.44 90 LEU A CA 1
ATOM 694 C C . LEU A 1 90 ? -4.743 -12.196 5.288 1.00 98.44 90 LEU A C 1
ATOM 696 O O . LEU A 1 90 ? -5.628 -11.795 6.041 1.00 98.44 90 LEU A O 1
ATOM 700 N N . ILE A 1 91 ? -4.907 -12.280 3.965 1.00 98.25 91 ILE A N 1
ATOM 701 C CA . ILE A 1 91 ? -6.143 -11.887 3.277 1.00 98.25 91 ILE A CA 1
ATOM 702 C C . ILE A 1 91 ? -7.315 -12.776 3.711 1.00 98.25 91 ILE A C 1
ATOM 704 O O . ILE A 1 91 ? -8.375 -12.266 4.071 1.00 98.25 91 ILE A O 1
ATOM 708 N N . VAL A 1 92 ? -7.130 -14.099 3.721 1.00 98.44 92 VAL A N 1
ATOM 709 C CA . VAL A 1 92 ? -8.166 -15.053 4.151 1.00 98.44 92 VAL A CA 1
ATOM 710 C C . VAL A 1 92 ? -8.544 -14.817 5.611 1.00 98.44 92 VAL A C 1
ATOM 712 O O . VAL A 1 92 ? -9.728 -14.744 5.929 1.00 98.44 92 VAL A O 1
ATOM 715 N N . ALA A 1 93 ? -7.559 -14.636 6.494 1.00 98.19 93 ALA A N 1
ATOM 716 C CA . ALA A 1 93 ? -7.812 -14.357 7.904 1.00 98.19 93 ALA A CA 1
ATOM 717 C C . ALA A 1 93 ? -8.552 -13.029 8.122 1.00 98.19 93 ALA A C 1
ATOM 719 O O . ALA A 1 93 ? -9.306 -12.904 9.083 1.00 98.19 93 ALA A O 1
ATOM 720 N N . PHE A 1 94 ? -8.337 -12.031 7.264 1.00 98.38 94 PHE A N 1
ATOM 721 C CA . PHE A 1 94 ? -9.048 -10.756 7.320 1.00 98.38 94 PHE A CA 1
ATOM 722 C C . PHE A 1 94 ? -10.513 -10.877 6.894 1.00 98.38 94 PHE A C 1
ATOM 724 O O . PHE A 1 94 ? -11.382 -10.348 7.577 1.00 98.38 94 PHE A O 1
ATOM 731 N N . PHE A 1 95 ? -10.800 -11.624 5.826 1.00 97.44 95 PHE A N 1
ATOM 732 C CA . PHE A 1 95 ? -12.173 -11.827 5.350 1.00 97.44 95 PHE A CA 1
ATOM 733 C C . PHE A 1 95 ? -12.996 -12.831 6.165 1.00 97.44 95 PHE A C 1
ATOM 735 O O . PHE A 1 95 ? -14.215 -12.855 6.036 1.00 97.44 95 PHE A O 1
ATOM 742 N N . ALA A 1 96 ? -12.360 -13.669 6.983 1.00 96.56 96 ALA A N 1
ATOM 743 C CA . ALA A 1 96 ? -13.048 -14.646 7.828 1.00 96.56 96 ALA A CA 1
ATOM 744 C C . ALA A 1 96 ? -13.636 -14.055 9.128 1.00 96.56 96 ALA A C 1
ATOM 746 O O . ALA A 1 96 ? -14.110 -14.815 9.974 1.00 96.56 96 ALA A O 1
ATOM 747 N N . ARG A 1 97 ? -13.547 -12.737 9.320 1.00 86.25 97 ARG A N 1
ATOM 748 C CA . ARG A 1 97 ? -13.931 -12.030 10.547 1.00 86.25 97 ARG A CA 1
ATOM 74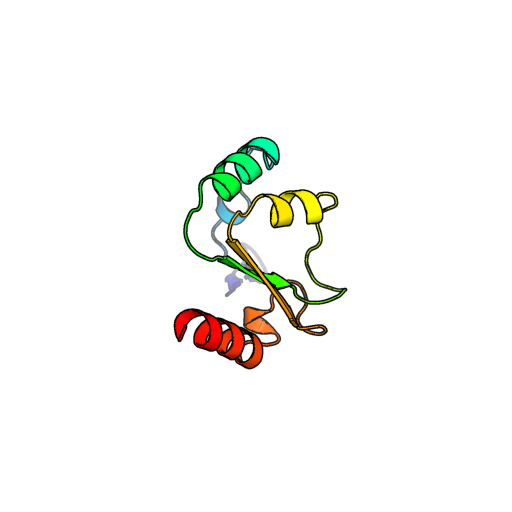9 C C . ARG A 1 97 ? -15.262 -11.305 10.423 1.00 86.25 97 ARG A C 1
ATOM 751 O O . ARG A 1 97 ? -15.629 -10.922 9.292 1.00 86.25 97 ARG A O 1
#

Sequence (97 aa):
MTAPADGEGYVWAYDPLHRARSPYPFQAAAFRAFAAAIQCPVLIVSGGPTGFHPLDEDERVGAFRTREIAVIDDAGHMMHWTRPERLAALIVAFFAR

Secondary stru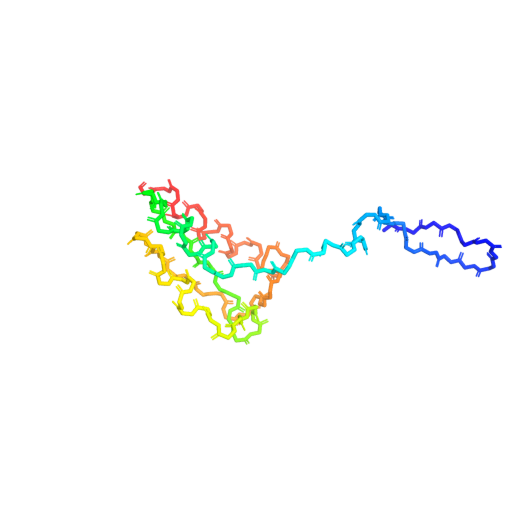cture (DSSP, 8-state):
-EEE-SSSSEEE---GGGG--------HHHHHHHHHH--S-EEEEE-GGGS---TTHHHHHHT-SSEEEEE-TT--TTHHHHSHHHHHHHHHHHHT-

pLDDT: mean 93.06, std 8.06, range [61.34, 98.5]

Foldseek 3Di:
DWDQDPDPDIDDDDDCCVVVPPVDDDDLVVLLVVQLVDDDEEEDEAAAPQADDDPCNCVNQVSHPHYDYYYDRHCHHPNCPRPVPVVVVVVVVVVVD

Mean predicted aligned error: 6.68 Å